Protein AF-0000000084355265 (afdb_homodimer)

InterPro domains:
  IPR059645 YkzB [PF27419] (1-45)

pLDDT: mean 95.38, std 7.62, range [59.03, 98.81]

Sequence (90 aa):
MINQEAVDLAKKIVELDLKRDETWENLAALAGDKAHELLRRVQNSMINQEAVDLAKKIVELDLKRDETWENLAALAGDKAHELLRRVQNS

Foldseek 3Di:
DPPVVNVVVVVVVVVVVVVVVVVLVVLCVVPPPCSVVVVVVVVVD/DPDPVNVVVVVVVVVVVVVVVVVLVVLCVVPPPCSVVVVVVVVVD

Organism: NCBI:txid482461

Radius of gyration: 15.53 Å; Cα contacts (8 Å, |Δi|>4): 78; chains: 2; bounding box: 24×48×31 Å

Structure (mmCIF, N/CA/C/O backbone):
data_AF-0000000084355265-model_v1
#
loop_
_entity.id
_entity.type
_entity.pdbx_description
1 polymer 'Uncharacterized protein'
#
loop_
_atom_site.group_PDB
_atom_site.id
_atom_site.type_symbol
_atom_site.label_atom_id
_atom_site.label_alt_id
_atom_site.label_comp_id
_atom_site.label_asym_id
_atom_site.label_entity_id
_atom_site.label_seq_id
_atom_site.pdbx_PDB_ins_code
_atom_site.Cartn_x
_atom_site.Cartn_y
_atom_site.Cartn_z
_atom_site.occupancy
_atom_site.B_iso_or_equiv
_atom_site.auth_seq_id
_atom_site.auth_comp_id
_atom_site.auth_asym_id
_atom_site.auth_atom_id
_atom_site.pdbx_PDB_model_num
ATOM 1 N N . MET A 1 1 ? 0.878 -24.766 -11.898 1 59.34 1 MET A N 1
ATOM 2 C CA . MET A 1 1 ? 0.358 -24.859 -10.539 1 59.34 1 MET A CA 1
ATOM 3 C C . MET A 1 1 ? 0.468 -23.531 -9.812 1 59.34 1 MET A C 1
ATOM 5 O O . MET A 1 1 ? 1.452 -22.812 -9.977 1 59.34 1 MET A O 1
ATOM 9 N N . ILE A 1 2 ? -0.663 -22.969 -9.438 1 64.12 2 ILE A N 1
ATOM 10 C CA . ILE A 1 2 ? -0.564 -21.688 -8.75 1 64.12 2 ILE A CA 1
ATOM 11 C C . ILE A 1 2 ? 0.209 -21.859 -7.445 1 64.12 2 ILE A C 1
ATOM 13 O O . ILE A 1 2 ? -0.14 -22.703 -6.613 1 64.12 2 ILE A O 1
ATOM 17 N N . ASN A 1 3 ? 1.421 -21.438 -7.367 1 88.12 3 ASN A N 1
ATOM 18 C CA . ASN A 1 3 ? 2.303 -21.484 -6.207 1 88.12 3 ASN A CA 1
ATOM 19 C C . ASN A 1 3 ? 1.676 -20.781 -5.004 1 88.12 3 ASN A C 1
ATOM 21 O O . ASN A 1 3 ? 1.254 -19.625 -5.098 1 88.12 3 ASN A O 1
ATOM 25 N N . GLN A 1 4 ? 1.303 -21.641 -3.947 1 94.69 4 GLN A N 1
ATOM 26 C CA . GLN A 1 4 ? 0.662 -21.141 -2.734 1 94.69 4 GLN A CA 1
ATOM 27 C C . GLN A 1 4 ? 1.385 -19.922 -2.197 1 94.69 4 GLN A C 1
ATOM 29 O O . GLN A 1 4 ? 0.753 -19 -1.665 1 94.69 4 GLN A O 1
ATOM 34 N N . GLU A 1 5 ? 2.66 -19.969 -2.311 1 96.62 5 GLU A N 1
ATOM 35 C CA . GLU A 1 5 ? 3.441 -18.812 -1.858 1 96.62 5 GLU A CA 1
ATOM 36 C C . GLU A 1 5 ? 3.08 -17.562 -2.645 1 96.62 5 GLU A C 1
ATOM 38 O O . GLU A 1 5 ? 2.984 -16.469 -2.074 1 96.62 5 GLU A O 1
ATOM 43 N N . ALA A 1 6 ? 2.82 -17.703 -3.867 1 97.06 6 ALA A N 1
ATOM 44 C CA . ALA A 1 6 ? 2.43 -16.594 -4.719 1 97.06 6 ALA A CA 1
ATOM 45 C C . ALA A 1 6 ? 1.047 -16.062 -4.34 1 97.06 6 ALA A C 1
ATOM 47 O O . ALA A 1 6 ? 0.827 -14.859 -4.281 1 97.06 6 ALA A O 1
ATOM 48 N N . VAL A 1 7 ? 0.232 -16.953 -4.117 1 97 7 VAL A N 1
ATOM 49 C CA . VAL A 1 7 ? -1.114 -16.578 -3.701 1 97 7 VAL A CA 1
ATOM 50 C C . VAL A 1 7 ? -1.052 -15.812 -2.385 1 97 7 VAL A C 1
ATOM 52 O O . VAL A 1 7 ? -1.741 -14.805 -2.215 1 97 7 VAL A O 1
ATOM 55 N N . ASP A 1 8 ? -0.232 -16.328 -1.511 1 97.94 8 ASP A N 1
ATOM 56 C CA . ASP A 1 8 ? -0.088 -15.68 -0.21 1 97.94 8 ASP A CA 1
ATOM 57 C C . ASP A 1 8 ? 0.495 -14.273 -0.358 1 97.94 8 ASP A C 1
ATOM 59 O O . ASP A 1 8 ? 0.079 -13.352 0.341 1 97.94 8 ASP A O 1
ATOM 63 N N . LEU A 1 9 ? 1.425 -14.039 -1.221 1 98.25 9 LEU A N 1
ATOM 64 C CA . LEU A 1 9 ? 1.994 -12.719 -1.485 1 98.25 9 LEU A CA 1
ATOM 65 C C . LEU A 1 9 ? 0.948 -11.789 -2.084 1 98.25 9 LEU A C 1
ATOM 67 O O . LEU A 1 9 ? 0.855 -10.617 -1.696 1 98.25 9 LEU A O 1
ATOM 71 N N . ALA A 1 10 ? 0.137 -12.305 -2.934 1 98.38 10 ALA A N 1
ATOM 72 C CA . ALA A 1 10 ? -0.929 -11.5 -3.527 1 98.38 10 ALA A CA 1
ATOM 73 C C . ALA A 1 10 ? -1.934 -11.055 -2.469 1 98.38 10 ALA A C 1
ATOM 75 O O . ALA A 1 10 ? -2.352 -9.898 -2.449 1 98.38 10 ALA A O 1
ATOM 76 N N . LYS A 1 11 ? -2.258 -11.914 -1.644 1 98.62 11 LYS A N 1
ATOM 77 C CA . LYS A 1 11 ? -3.17 -11.586 -0.553 1 98.62 11 LYS A CA 1
ATOM 78 C C . LYS A 1 11 ? -2.58 -10.5 0.349 1 98.62 11 LYS A C 1
ATOM 80 O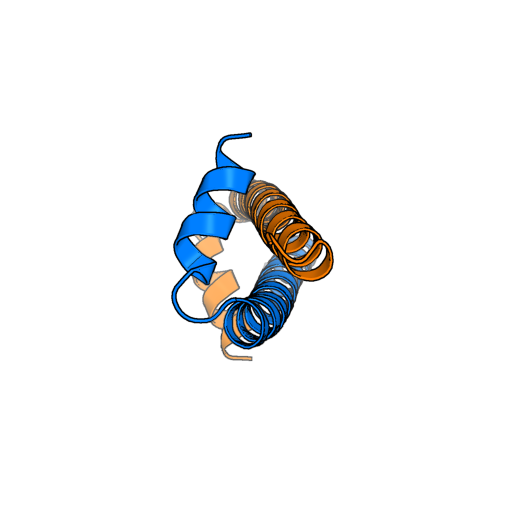 O . LYS A 1 11 ? -3.299 -9.617 0.815 1 98.62 11 LYS A O 1
ATOM 85 N N . LYS A 1 12 ? -1.264 -10.625 0.558 1 98.75 12 LYS A N 1
ATOM 86 C CA . LYS A 1 12 ? -0.583 -9.633 1.385 1 98.75 12 LYS A CA 1
ATOM 87 C C . LYS A 1 12 ? -0.62 -8.258 0.732 1 98.75 12 LYS A C 1
ATOM 89 O O . LYS A 1 12 ? -0.802 -7.242 1.414 1 98.75 12 LYS A O 1
ATOM 94 N N . ILE A 1 13 ? -0.513 -8.188 -0.568 1 98.75 13 ILE A N 1
ATOM 95 C CA . ILE A 1 13 ? -0.558 -6.922 -1.292 1 98.75 13 ILE A CA 1
ATOM 96 C C . ILE A 1 13 ? -1.944 -6.293 -1.153 1 98.75 13 ILE A C 1
ATOM 98 O O . ILE A 1 13 ? -2.068 -5.098 -0.879 1 98.75 13 ILE A O 1
ATOM 102 N N . VAL A 1 14 ? -2.951 -7.133 -1.258 1 98.62 14 VAL A N 1
ATOM 103 C CA . VAL A 1 14 ? -4.32 -6.645 -1.149 1 98.62 14 VAL A CA 1
ATOM 104 C C . VAL A 1 14 ? -4.566 -6.105 0.257 1 98.62 14 VAL A C 1
ATOM 106 O O . VAL A 1 14 ? -5.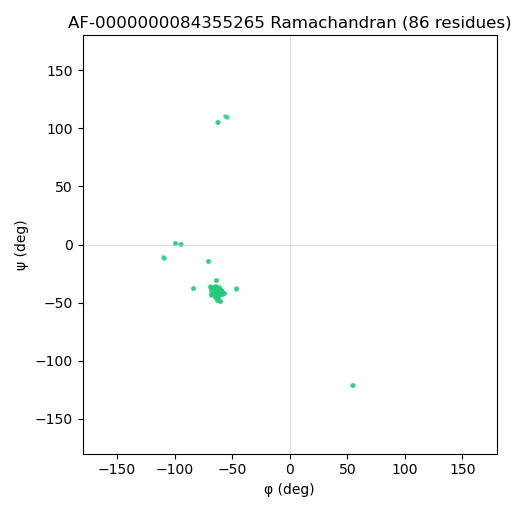195 -5.059 0.425 1 98.62 14 VAL A O 1
ATOM 109 N N . GLU A 1 15 ? -4.059 -6.809 1.248 1 98.69 15 GLU A N 1
ATOM 110 C CA . GLU A 1 15 ? -4.191 -6.363 2.633 1 98.69 15 GLU A CA 1
ATOM 111 C C . GLU A 1 15 ? -3.473 -5.039 2.859 1 98.69 15 GLU A C 1
ATOM 113 O O . GLU A 1 15 ? -3.99 -4.156 3.545 1 98.69 15 GLU A O 1
ATOM 118 N N . LEU A 1 16 ? -2.289 -4.871 2.346 1 98.69 16 LEU A N 1
ATOM 119 C CA . LEU A 1 16 ? -1.527 -3.633 2.463 1 98.69 16 LEU A CA 1
ATOM 120 C C . LEU A 1 16 ? -2.268 -2.475 1.799 1 98.69 16 LEU A C 1
ATOM 122 O O . LEU A 1 16 ? -2.287 -1.36 2.326 1 98.69 16 LEU A O 1
ATOM 126 N N . ASP A 1 17 ? -2.902 -2.756 0.678 1 98.44 17 ASP A N 1
ATOM 127 C CA . ASP A 1 17 ? -3.674 -1.733 -0.023 1 98.44 17 ASP A CA 1
ATOM 128 C C . ASP A 1 17 ? -4.863 -1.271 0.814 1 98.44 17 ASP A C 1
ATOM 130 O O . ASP A 1 17 ? -5.156 -0.075 0.88 1 98.44 17 ASP A O 1
ATOM 134 N N . LEU A 1 18 ? -5.551 -2.195 1.452 1 98.31 18 LEU A N 1
ATOM 135 C CA . LEU A 1 18 ? -6.699 -1.863 2.287 1 98.31 18 LEU A CA 1
ATOM 136 C C . LEU A 1 18 ? -6.273 -1.024 3.488 1 98.31 18 LEU A C 1
ATOM 138 O O . LEU A 1 18 ? -6.926 -0.036 3.824 1 98.31 18 LEU A O 1
ATOM 142 N N . LYS A 1 19 ? -5.168 -1.362 4.066 1 98.75 19 LYS A N 1
ATOM 143 C CA . LYS A 1 19 ? -4.645 -0.604 5.199 1 98.75 19 LYS A CA 1
ATOM 144 C C . LYS A 1 19 ? -4.195 0.789 4.77 1 98.75 19 LYS A C 1
ATOM 146 O O . LYS A 1 19 ? -4.41 1.766 5.488 1 98.75 19 LYS A O 1
ATOM 151 N N . ARG A 1 20 ? -3.549 0.858 3.672 1 98.69 20 ARG A N 1
ATOM 152 C CA . ARG A 1 20 ? -3.117 2.148 3.143 1 98.69 20 ARG A CA 1
ATOM 153 C C . ARG A 1 20 ? -4.309 3.07 2.908 1 98.69 20 ARG A C 1
ATOM 155 O O . ARG A 1 20 ? -4.285 4.238 3.299 1 98.69 20 ARG A O 1
ATOM 162 N N . ASP A 1 21 ? -5.375 2.471 2.344 1 98.44 21 ASP A N 1
ATOM 163 C CA . ASP A 1 21 ? -6.582 3.242 2.07 1 98.44 21 ASP A CA 1
ATOM 164 C C . ASP A 1 21 ? -7.199 3.773 3.363 1 98.44 21 ASP A C 1
ATOM 166 O O . ASP A 1 21 ? -7.605 4.938 3.432 1 98.44 21 ASP A O 1
ATOM 170 N N . GLU A 1 22 ? -7.305 2.912 4.281 1 98.62 22 GLU A N 1
ATOM 171 C CA . GLU A 1 22 ? -7.852 3.312 5.574 1 98.62 22 GLU A CA 1
ATOM 172 C C . GLU A 1 22 ? -7 4.406 6.219 1 98.62 22 GLU A C 1
ATOM 174 O O . GLU A 1 22 ? -7.535 5.375 6.766 1 98.62 22 GLU A O 1
ATOM 179 N N . THR A 1 23 ? -5.688 4.293 6.102 1 98.75 23 THR A N 1
ATOM 180 C CA . THR A 1 23 ? -4.77 5.27 6.676 1 98.75 23 THR A CA 1
ATOM 181 C C . THR A 1 23 ? -4.867 6.602 5.938 1 98.75 23 THR A C 1
ATOM 183 O O . THR A 1 23 ? -4.824 7.668 6.555 1 98.75 23 THR A O 1
ATOM 186 N N . TRP A 1 24 ? -5.066 6.488 4.664 1 98.25 24 TRP A N 1
ATOM 187 C CA . TRP A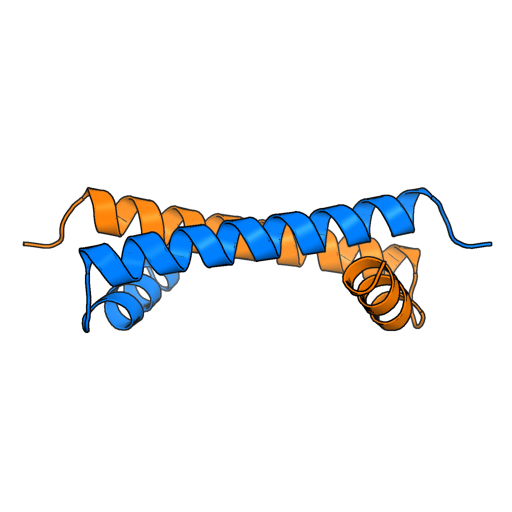 1 24 ? -5.254 7.695 3.863 1 98.25 24 TRP A CA 1
ATOM 188 C C . TRP A 1 24 ? -6.52 8.438 4.281 1 98.25 24 TRP A C 1
ATOM 190 O O . TRP A 1 24 ? -6.512 9.656 4.434 1 98.25 24 TRP A O 1
ATOM 200 N N . GLU A 1 25 ? -7.559 7.703 4.473 1 98.56 25 GLU A N 1
ATOM 201 C CA . GLU A 1 25 ? -8.82 8.312 4.891 1 98.56 25 GLU A CA 1
ATOM 202 C C . GLU A 1 25 ? -8.664 9.055 6.215 1 98.56 25 GLU A C 1
ATOM 204 O O . GLU A 1 25 ? -9.188 10.148 6.383 1 98.56 25 GLU A O 1
ATOM 209 N N . ASN A 1 26 ? -7.887 8.445 7.133 1 98.38 26 ASN A N 1
ATOM 210 C CA . ASN A 1 26 ? -7.637 9.078 8.422 1 98.38 26 ASN A CA 1
ATOM 211 C C . ASN A 1 26 ? -6.777 10.328 8.273 1 98.38 26 ASN A C 1
ATOM 213 O O . ASN A 1 26 ? -7.035 11.344 8.922 1 98.38 26 ASN A O 1
ATOM 217 N N . LEU A 1 27 ? -5.777 10.305 7.387 1 97.81 27 LEU A N 1
ATOM 218 C CA . LEU A 1 27 ? -4.926 11.461 7.129 1 97.81 27 LEU A CA 1
ATOM 219 C C . LEU A 1 27 ? -5.734 12.602 6.523 1 97.81 27 LEU A C 1
ATOM 221 O O . LEU A 1 27 ? -5.617 13.75 6.965 1 97.81 27 LEU A O 1
ATOM 225 N N . ALA A 1 28 ? -6.555 12.203 5.543 1 97.19 28 ALA A N 1
ATOM 226 C CA . ALA A 1 28 ? -7.367 13.203 4.859 1 97.19 28 ALA A CA 1
ATOM 227 C C . ALA A 1 28 ? -8.367 13.852 5.816 1 97.19 28 ALA A C 1
ATOM 229 O O . ALA A 1 28 ? -8.641 15.047 5.727 1 97.19 28 ALA A O 1
ATOM 230 N N . ALA A 1 29 ? -8.883 13.008 6.691 1 96.75 29 ALA A N 1
ATOM 231 C CA . ALA A 1 29 ? -9.828 13.523 7.676 1 96.75 29 ALA A CA 1
ATOM 232 C C . ALA A 1 29 ? -9.148 14.523 8.617 1 96.75 29 ALA A C 1
ATOM 234 O O . ALA A 1 29 ? -9.75 15.531 8.992 1 96.75 29 ALA A O 1
ATOM 235 N N . LEU A 1 30 ? -7.945 14.258 8.906 1 95.56 30 LEU A N 1
ATOM 236 C CA . LEU A 1 30 ? -7.211 15.055 9.883 1 95.56 30 LEU A CA 1
ATOM 237 C C . LEU A 1 30 ? -6.617 16.297 9.227 1 95.56 30 LEU A C 1
ATOM 239 O O . LEU A 1 30 ? -6.637 17.391 9.812 1 95.56 30 LEU A O 1
ATOM 243 N N . ALA A 1 31 ? -6.145 16.125 7.965 1 95.62 31 ALA A N 1
ATOM 244 C CA . ALA A 1 31 ? -5.348 17.188 7.348 1 95.62 31 ALA A CA 1
ATOM 245 C C . ALA A 1 31 ? -6.121 17.875 6.227 1 95.62 31 ALA A C 1
ATOM 247 O O . ALA A 1 31 ? -5.711 18.922 5.738 1 95.62 31 ALA A O 1
ATOM 248 N N . GLY A 1 32 ? -7.148 17.359 5.852 1 94.06 32 GLY A N 1
ATOM 249 C CA . GLY A 1 32 ? -7.961 17.938 4.797 1 94.06 32 GLY A CA 1
ATOM 250 C C . GLY A 1 32 ? -7.184 18.188 3.516 1 94.06 32 GLY A C 1
ATOM 251 O O . GLY A 1 32 ? -6.52 17.281 3 1 94.06 32 GLY A O 1
ATOM 252 N N . ASP A 1 33 ? -7.188 19.516 3.117 1 93.75 33 ASP A N 1
ATOM 253 C CA . ASP A 1 33 ? -6.602 19.906 1.836 1 93.75 33 ASP A CA 1
ATOM 254 C C . ASP A 1 33 ? -5.078 19.797 1.879 1 93.75 33 ASP A C 1
ATOM 256 O O . ASP A 1 33 ? -4.418 19.797 0.836 1 93.75 33 ASP A O 1
ATOM 260 N N . LYS A 1 34 ? -4.57 19.672 3.023 1 95.88 34 LYS A N 1
ATOM 261 C CA . LYS A 1 34 ? -3.117 19.656 3.166 1 95.88 34 LYS A CA 1
ATOM 262 C C . LYS A 1 34 ? -2.582 18.219 3.193 1 95.88 34 LYS A C 1
ATOM 264 O O . LYS A 1 34 ? -1.37 18.016 3.25 1 95.88 34 LYS A O 1
ATOM 269 N N . ALA A 1 35 ? -3.436 17.25 3.08 1 96.81 35 ALA A N 1
ATOM 270 C CA . ALA A 1 35 ? -3.061 15.844 3.23 1 96.81 35 ALA A CA 1
ATOM 271 C C . ALA A 1 35 ? -2.027 15.438 2.182 1 96.81 35 ALA A C 1
ATOM 273 O O . ALA A 1 35 ? -1.005 14.836 2.514 1 96.81 35 ALA A O 1
ATOM 274 N N . HIS A 1 36 ? -2.295 15.766 0.945 1 97.25 36 HIS A N 1
ATOM 275 C CA . HIS A 1 36 ? -1.391 15.383 -0.133 1 97.25 36 HIS A CA 1
ATOM 276 C C . HIS A 1 36 ? -0.028 16.047 0.028 1 97.25 36 HIS A C 1
ATOM 278 O O . HIS A 1 36 ? 1.007 15.422 -0.205 1 97.25 36 HIS A O 1
ATOM 284 N N . GLU A 1 37 ? -0.092 17.281 0.366 1 96.62 37 GLU A N 1
ATOM 285 C CA . GLU A 1 37 ? 1.155 18.016 0.552 1 96.62 37 GLU A CA 1
ATOM 286 C C . GLU A 1 37 ? 1.992 17.406 1.674 1 96.62 37 GLU A C 1
ATOM 288 O O . GLU A 1 37 ? 3.209 17.266 1.539 1 96.62 37 GLU A O 1
ATOM 293 N N . LEU A 1 38 ? 1.354 17.047 2.773 1 96.69 38 LEU A N 1
ATOM 294 C CA . LEU A 1 38 ? 2.037 16.438 3.91 1 96.69 38 LEU A CA 1
ATOM 295 C C . LEU A 1 38 ? 2.656 15.094 3.518 1 96.69 38 LEU A C 1
ATOM 297 O O . LEU A 1 38 ? 3.807 14.812 3.863 1 96.69 38 LEU A O 1
ATOM 301 N N . LEU A 1 39 ? 1.865 14.281 2.822 1 97.06 39 LEU A N 1
ATOM 302 C CA . LEU A 1 39 ? 2.377 12.992 2.357 1 97.06 39 LEU A CA 1
ATOM 303 C C . LEU A 1 39 ? 3.615 13.188 1.487 1 97.06 39 LEU A C 1
ATOM 305 O O . LEU A 1 39 ? 4.617 12.492 1.665 1 97.06 39 LEU A O 1
ATOM 309 N N . ARG A 1 40 ? 3.568 14.188 0.624 1 97.12 40 ARG A N 1
ATOM 310 C CA . ARG A 1 40 ? 4.715 14.477 -0.234 1 97.12 40 ARG A CA 1
ATOM 311 C C . ARG A 1 40 ? 5.922 14.898 0.593 1 97.12 40 ARG A C 1
ATOM 313 O O . ARG A 1 40 ? 7.051 14.5 0.304 1 97.12 40 ARG A O 1
ATOM 320 N N . ARG A 1 41 ? 5.754 15.617 1.519 1 96.25 41 ARG A N 1
ATOM 321 C CA . ARG A 1 41 ? 6.828 16.094 2.387 1 96.25 41 ARG A CA 1
ATOM 322 C C . ARG A 1 41 ? 7.492 14.922 3.115 1 96.25 41 ARG A C 1
ATOM 324 O O . ARG A 1 41 ? 8.719 14.852 3.189 1 96.25 41 ARG A O 1
ATOM 331 N N . VAL A 1 42 ? 6.641 14.086 3.611 1 96.94 42 VAL A N 1
ATOM 332 C CA . VAL A 1 42 ? 7.156 12.938 4.348 1 96.94 42 VAL A CA 1
ATOM 333 C C . VAL A 1 42 ? 7.898 12.008 3.395 1 96.94 42 VAL A C 1
ATOM 335 O O . VAL A 1 42 ? 8.953 11.469 3.738 1 96.94 42 VAL A O 1
ATOM 338 N N . GLN A 1 43 ? 7.406 11.883 2.188 1 96.5 43 GLN A N 1
ATOM 339 C CA . GLN A 1 43 ? 8.047 11.039 1.19 1 96.5 43 GLN A CA 1
ATOM 340 C C . GLN A 1 43 ? 9.438 11.57 0.83 1 96.5 43 GLN A C 1
ATOM 342 O O . GLN A 1 43 ? 10.359 10.789 0.578 1 96.5 43 GLN A O 1
ATOM 3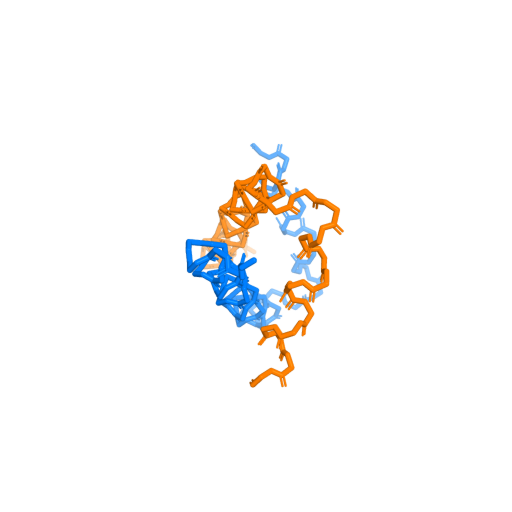47 N N . ASN A 1 44 ? 9.602 12.82 0.913 1 95.94 44 ASN A N 1
ATOM 348 C CA . ASN A 1 44 ? 10.852 13.461 0.507 1 95.94 44 ASN A CA 1
ATOM 349 C C . ASN A 1 44 ? 11.734 13.773 1.709 1 95.94 44 ASN A C 1
ATOM 351 O O . ASN A 1 44 ? 12.75 14.461 1.576 1 95.94 44 ASN A O 1
ATOM 355 N N . SER A 1 45 ? 11.422 13.484 2.883 1 89.38 45 SER A N 1
ATOM 356 C CA . SER A 1 45 ? 12.164 13.797 4.098 1 89.38 45 SER A CA 1
ATOM 357 C C . SER A 1 45 ? 13.219 12.742 4.391 1 89.38 45 SER A C 1
ATOM 359 O O . SER A 1 45 ? 13.055 11.578 4.031 1 89.38 45 SER A O 1
ATOM 361 N N . MET B 1 1 ? -0.378 24.453 12.609 1 59.03 1 MET B N 1
ATOM 362 C CA . MET B 1 1 ? 0.516 23.531 13.297 1 59.03 1 MET B CA 1
ATOM 363 C C . MET B 1 1 ? 0.41 22.125 12.711 1 59.03 1 MET B C 1
ATOM 365 O O . MET B 1 1 ? -0.683 21.672 12.359 1 59.03 1 MET B O 1
ATOM 369 N N . ILE B 1 2 ? 1.506 21.625 12.164 1 64 2 ILE B N 1
ATOM 370 C CA . ILE B 1 2 ? 1.401 20.297 11.578 1 64 2 ILE B CA 1
ATOM 371 C C . ILE B 1 2 ? 1.061 19.281 12.664 1 64 2 ILE B C 1
ATOM 373 O O . ILE B 1 2 ? 1.753 19.188 13.68 1 64 2 ILE B O 1
ATOM 377 N N . ASN B 1 3 ? -0.13 18.812 12.727 1 88 3 ASN B N 1
ATOM 378 C CA . ASN B 1 3 ? -0.637 17.812 13.656 1 88 3 ASN B CA 1
ATOM 379 C C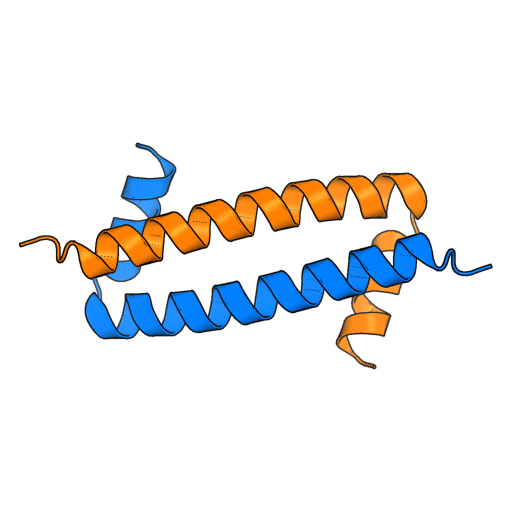 . ASN B 1 3 ? 0.202 16.531 13.625 1 88 3 ASN B C 1
ATOM 381 O O . ASN B 1 3 ? 0.415 15.953 12.555 1 88 3 ASN B O 1
ATOM 385 N N . GLN B 1 4 ? 0.98 16.297 14.758 1 94.69 4 GLN B N 1
ATOM 386 C CA . GLN B 1 4 ? 1.866 15.141 14.883 1 94.69 4 GLN B CA 1
ATOM 387 C C . GLN B 1 4 ? 1.163 13.859 14.453 1 94.69 4 GLN B C 1
ATOM 389 O O . GLN B 1 4 ? 1.785 12.969 13.867 1 94.69 4 GLN B O 1
ATOM 394 N N . GLU B 1 5 ? -0.067 13.805 14.805 1 96.5 5 GLU B N 1
ATOM 395 C CA . GLU B 1 5 ? -0.838 12.633 14.406 1 96.5 5 GLU B CA 1
ATOM 396 C C . GLU B 1 5 ? -0.907 12.5 12.891 1 96.5 5 GLU B C 1
ATOM 398 O O . GLU B 1 5 ? -0.806 11.398 12.344 1 96.5 5 GLU B O 1
ATOM 403 N N . ALA B 1 6 ? -1.007 13.56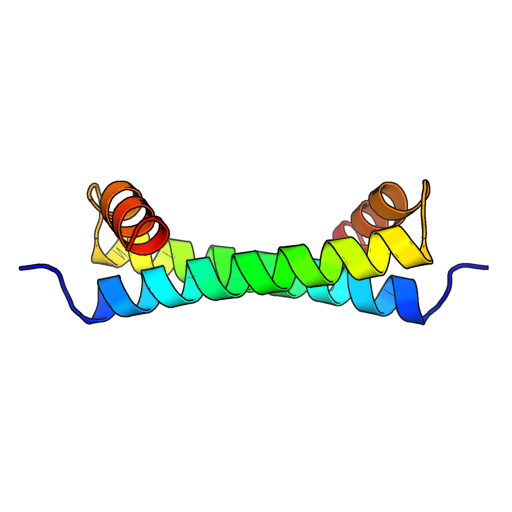2 12.219 1 97.06 6 ALA B N 1
ATOM 404 C CA . ALA B 1 6 ? -1.045 13.578 10.758 1 97.06 6 ALA B CA 1
ATOM 405 C C . ALA B 1 6 ? 0.3 13.156 10.172 1 97.06 6 ALA B C 1
ATOM 407 O O . ALA B 1 6 ? 0.353 12.391 9.203 1 97.06 6 ALA B O 1
ATOM 408 N N . VAL B 1 7 ? 1.261 13.656 10.758 1 97 7 VAL B N 1
ATOM 409 C CA . VAL B 1 7 ? 2.602 13.297 10.305 1 97 7 VAL B CA 1
ATOM 410 C C . VAL B 1 7 ? 2.816 11.797 10.477 1 97 7 VAL B C 1
ATOM 412 O O . VAL B 1 7 ? 3.371 11.133 9.594 1 97 7 VAL B O 1
ATOM 415 N N . ASP B 1 8 ? 2.387 11.32 11.609 1 97.94 8 ASP B N 1
ATOM 416 C CA . ASP B 1 8 ? 2.539 9.898 11.891 1 97.94 8 ASP B CA 1
ATOM 417 C C . ASP B 1 8 ? 1.744 9.055 10.898 1 97.94 8 ASP B C 1
ATOM 419 O O . ASP B 1 8 ? 2.211 7.996 10.461 1 97.94 8 ASP B O 1
ATOM 423 N N . LEU B 1 9 ? 0.563 9.43 10.508 1 98.25 9 LEU B N 1
ATOM 424 C CA . LEU B 1 9 ? -0.244 8.727 9.508 1 98.25 9 LEU B CA 1
ATOM 425 C C . LEU B 1 9 ? 0.432 8.758 8.141 1 98.25 9 LEU B C 1
ATOM 427 O O . LEU B 1 9 ? 0.46 7.75 7.438 1 98.25 9 LEU B O 1
ATOM 431 N N . ALA B 1 10 ? 1.018 9.867 7.828 1 98.31 10 ALA B N 1
ATOM 432 C CA . ALA B 1 10 ? 1.733 9.977 6.562 1 98.31 10 ALA B CA 1
ATOM 433 C C . ALA B 1 10 ? 2.93 9.031 6.523 1 98.31 10 ALA B C 1
ATOM 435 O O . ALA B 1 10 ? 3.16 8.352 5.516 1 98.31 10 ALA B O 1
ATOM 436 N N . LYS B 1 11 ? 3.605 8.969 7.551 1 98.62 11 LYS B N 1
ATOM 437 C CA . LYS B 1 11 ? 4.738 8.047 7.648 1 98.62 11 LYS B CA 1
ATOM 438 C C . LYS B 1 11 ? 4.289 6.602 7.5 1 98.62 11 LYS B C 1
ATOM 440 O O . LYS B 1 11 ? 4.973 5.793 6.871 1 98.62 11 LYS B O 1
ATOM 445 N N . LYS B 1 12 ? 3.131 6.316 8.102 1 98.75 12 LYS B N 1
ATOM 446 C CA . LYS B 1 12 ? 2.586 4.965 8.008 1 98.75 12 LYS B CA 1
ATOM 447 C C . LYS B 1 12 ? 2.229 4.617 6.566 1 98.75 12 LYS B C 1
ATOM 449 O O . LYS B 1 12 ? 2.455 3.49 6.117 1 98.75 12 LYS B O 1
ATOM 454 N N . ILE B 1 13 ? 1.73 5.559 5.801 1 98.75 13 ILE B N 1
ATOM 455 C CA . ILE B 1 13 ? 1.376 5.34 4.402 1 98.75 13 ILE B CA 1
ATOM 456 C C . ILE B 1 13 ? 2.637 5.047 3.59 1 98.75 13 ILE B C 1
ATOM 458 O O . ILE B 1 13 ? 2.66 4.113 2.787 1 98.75 13 ILE B O 1
ATOM 462 N N . VAL B 1 14 ? 3.672 5.805 3.885 1 98.62 14 VAL B N 1
ATOM 463 C CA . VAL B 1 14 ? 4.93 5.617 3.166 1 98.62 14 VAL B CA 1
ATOM 464 C C . VAL B 1 14 ? 5.496 4.234 3.471 1 98.62 14 VAL B C 1
ATOM 466 O O . VAL B 1 14 ? 5.988 3.547 2.572 1 98.62 14 VAL B O 1
ATOM 469 N N . GLU B 1 15 ? 5.414 3.824 4.719 1 98.69 15 GLU B N 1
ATOM 470 C CA . GLU B 1 15 ? 5.887 2.502 5.121 1 98.69 15 GLU B CA 1
ATOM 471 C C . GLU B 1 15 ? 5.086 1.397 4.438 1 98.69 15 GLU B C 1
ATOM 473 O O . GLU B 1 15 ? 5.648 0.398 3.99 1 98.69 15 GLU B O 1
ATOM 478 N N . LEU B 1 16 ? 3.785 1.516 4.371 1 98.69 16 LEU B N 1
ATOM 479 C CA . LEU B 1 16 ? 2.926 0.542 3.707 1 98.69 16 LEU B CA 1
ATOM 480 C C . LEU B 1 16 ? 3.264 0.441 2.223 1 98.69 16 LEU B C 1
ATOM 482 O O . LEU B 1 16 ? 3.283 -0.656 1.66 1 98.69 16 LEU B O 1
ATOM 486 N N . ASP B 1 17 ? 3.562 1.562 1.615 1 98.44 17 ASP B N 1
ATOM 487 C CA . ASP B 1 17 ? 3.934 1.58 0.205 1 98.44 17 ASP B CA 1
ATOM 488 C C . ASP B 1 17 ? 5.238 0.822 -0.029 1 98.44 17 ASP B C 1
ATOM 490 O O . ASP B 1 17 ? 5.363 0.07 -0.998 1 98.44 17 ASP B O 1
ATOM 494 N N . LEU B 1 18 ? 6.215 1.008 0.838 1 98.31 18 LEU B N 1
ATOM 495 C CA . LEU B 1 18 ? 7.5 0.324 0.715 1 98.31 18 LEU B CA 1
ATOM 496 C C . LEU B 1 18 ? 7.332 -1.183 0.878 1 98.31 18 LEU B C 1
ATOM 498 O O . LEU B 1 18 ? 7.906 -1.962 0.115 1 98.31 18 LEU B O 1
ATOM 502 N N . LYS B 1 19 ? 6.496 -1.575 1.786 1 98.81 19 LYS B N 1
ATOM 503 C CA . LYS B 1 19 ? 6.227 -2.994 1.999 1 98.81 19 LYS B CA 1
ATOM 504 C C . LYS B 1 19 ? 5.477 -3.594 0.814 1 98.81 19 LYS B C 1
ATOM 506 O O . LYS B 1 19 ? 5.754 -4.723 0.404 1 98.81 19 LYS B O 1
ATOM 511 N N . ARG B 1 20 ? 4.531 -2.885 0.323 1 98.69 20 ARG B N 1
ATOM 512 C CA . ARG B 1 20 ? 3.783 -3.34 -0.845 1 98.69 20 ARG B CA 1
ATOM 513 C C . ARG B 1 20 ? 4.707 -3.555 -2.037 1 98.69 20 ARG B C 1
ATOM 515 O O . ARG B 1 20 ? 4.633 -4.586 -2.711 1 98.69 20 ARG B O 1
ATOM 522 N N . ASP B 1 21 ? 5.637 -2.592 -2.205 1 98.44 21 ASP B N 1
ATOM 523 C CA . ASP B 1 21 ? 6.59 -2.684 -3.307 1 98.44 21 ASP B CA 1
ATOM 524 C C . ASP B 1 21 ? 7.477 -3.92 -3.166 1 98.44 21 ASP B C 1
ATOM 526 O O . ASP B 1 21 ? 7.711 -4.637 -4.141 1 98.44 21 ASP B O 1
ATOM 530 N N . GLU B 1 22 ? 7.977 -4.082 -2.008 1 98.62 22 GLU B N 1
ATOM 531 C CA . GLU B 1 22 ? 8.812 -5.246 -1.744 1 98.62 22 GLU B CA 1
ATOM 532 C C . GLU B 1 22 ? 8.047 -6.543 -1.975 1 98.62 22 GLU B C 1
ATOM 534 O O . GLU B 1 22 ? 8.57 -7.484 -2.568 1 98.62 22 GLU B O 1
ATOM 539 N N . THR B 1 23 ? 6.766 -6.566 -1.571 1 98.75 23 THR B N 1
ATOM 540 C CA . THR B 1 23 ? 5.93 -7.75 -1.735 1 98.75 23 THR B CA 1
ATOM 541 C C . THR B 1 23 ? 5.621 -7.992 -3.209 1 98.75 23 THR B C 1
ATOM 543 O O . THR B 1 23 ? 5.609 -9.141 -3.666 1 98.75 23 THR B O 1
ATOM 546 N N . TRP B 1 24 ? 5.461 -6.902 -3.9 1 98.31 24 TRP B N 1
ATOM 547 C CA . TRP B 1 24 ? 5.238 -7.012 -5.336 1 98.31 24 TRP B CA 1
ATOM 548 C C . TRP B 1 24 ? 6.453 -7.609 -6.035 1 98.31 24 TRP B C 1
ATOM 550 O O . TRP B 1 24 ? 6.32 -8.492 -6.887 1 98.31 24 TRP B O 1
ATOM 560 N N . GLU B 1 25 ? 7.602 -7.156 -5.656 1 98.56 25 GLU B N 1
ATOM 561 C CA . GLU B 1 25 ? 8.828 -7.672 -6.25 1 98.56 25 GLU B CA 1
ATOM 562 C C . GLU B 1 25 ? 8.961 -9.172 -6.023 1 98.56 25 GLU B C 1
ATOM 564 O O . GLU B 1 25 ? 9.359 -9.914 -6.926 1 98.56 25 GLU B O 1
ATOM 569 N N . ASN B 1 26 ? 8.578 -9.617 -4.82 1 98.38 26 ASN B N 1
ATOM 570 C CA . ASN B 1 26 ? 8.625 -11.039 -4.496 1 98.38 26 ASN B CA 1
ATOM 571 C C . ASN B 1 26 ? 7.598 -11.836 -5.297 1 98.38 26 ASN B C 1
ATOM 573 O O . ASN B 1 26 ? 7.891 -12.922 -5.789 1 98.38 26 ASN B O 1
ATOM 577 N N . LEU B 1 27 ? 6.391 -11.281 -5.496 1 97.81 27 LEU B N 1
ATOM 578 C CA . LEU B 1 27 ? 5.348 -11.93 -6.285 1 97.81 27 LEU B CA 1
ATOM 579 C C . LEU B 1 27 ? 5.773 -12.055 -7.746 1 97.81 27 LEU B C 1
ATOM 581 O O . LEU B 1 27 ? 5.633 -13.125 -8.344 1 97.81 27 LEU B O 1
ATOM 585 N N . ALA B 1 28 ? 6.316 -10.93 -8.219 1 97.25 28 ALA B N 1
ATOM 586 C CA . ALA B 1 28 ? 6.742 -10.914 -9.617 1 97.25 28 ALA B CA 1
ATOM 587 C C . ALA B 1 28 ? 7.875 -11.906 -9.859 1 97.25 28 ALA B C 1
ATOM 589 O O . ALA B 1 28 ? 7.934 -12.547 -10.914 1 97.25 28 ALA B O 1
ATOM 590 N N . ALA B 1 29 ? 8.742 -11.977 -8.875 1 96.75 29 ALA B N 1
ATOM 591 C CA . ALA B 1 29 ? 9.844 -12.922 -8.992 1 96.75 29 ALA B CA 1
ATOM 592 C C . ALA B 1 29 ? 9.344 -14.359 -9.023 1 96.75 29 ALA B C 1
ATOM 594 O O . ALA B 1 29 ? 9.875 -15.195 -9.758 1 96.75 29 ALA B O 1
ATOM 595 N N . LEU B 1 30 ? 8.336 -14.586 -8.297 1 95.69 30 LEU B N 1
ATOM 596 C CA . LEU B 1 30 ? 7.809 -15.938 -8.141 1 95.69 30 LEU B CA 1
ATOM 597 C C . LEU B 1 30 ? 6.879 -16.297 -9.289 1 95.69 30 LEU B C 1
ATOM 599 O O . LEU B 1 30 ? 6.918 -17.422 -9.797 1 95.69 30 LEU B O 1
ATOM 603 N N . ALA B 1 31 ? 6.09 -15.281 -9.742 1 95.62 31 ALA B N 1
ATOM 604 C CA . ALA B 1 31 ? 5.008 -15.578 -10.672 1 95.62 31 ALA B CA 1
ATOM 605 C C . ALA B 1 31 ? 5.309 -15.023 -12.062 1 95.62 31 ALA B C 1
ATOM 607 O O . ALA B 1 31 ? 4.621 -15.359 -13.031 1 95.62 31 ALA B O 1
ATOM 608 N N . GLY B 1 32 ? 6.234 -14.281 -12.195 1 94.06 32 GLY B N 1
ATOM 609 C CA . GLY B 1 32 ? 6.605 -13.711 -13.477 1 94.06 32 GLY B CA 1
ATOM 610 C C . GLY B 1 32 ? 5.461 -13 -14.172 1 94.06 32 GLY B C 1
ATOM 611 O O . GLY B 1 32 ? 4.805 -12.141 -13.578 1 94.06 32 GLY B O 1
ATOM 612 N N . ASP B 1 33 ? 5.164 -13.516 -15.414 1 93.75 33 ASP B N 1
ATOM 613 C CA . ASP B 1 33 ? 4.18 -12.859 -16.266 1 93.75 33 ASP B CA 1
ATOM 614 C C . ASP B 1 33 ? 2.768 -13.047 -15.719 1 93.75 3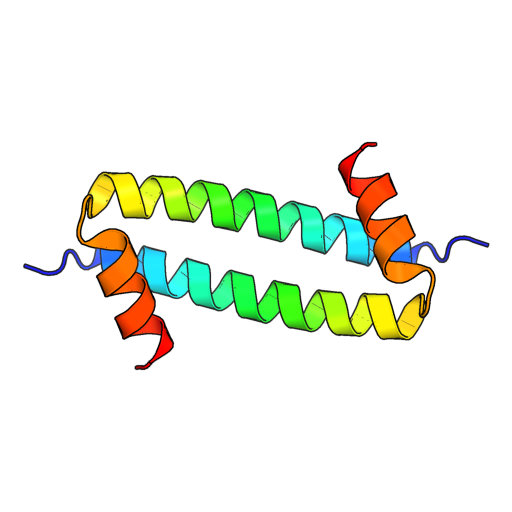3 ASP B C 1
ATOM 616 O O . ASP B 1 33 ? 1.839 -12.344 -16.125 1 93.75 33 ASP B O 1
ATOM 620 N N . LYS B 1 34 ? 2.639 -13.938 -14.828 1 95.88 34 LYS B N 1
ATOM 621 C CA . LYS B 1 34 ? 1.309 -14.242 -14.312 1 95.88 34 LYS B CA 1
ATOM 622 C C . LYS B 1 34 ? 1.014 -13.445 -13.039 1 95.88 34 LYS B C 1
ATOM 624 O O . LYS B 1 34 ? -0.086 -13.531 -12.492 1 95.88 34 LYS B O 1
ATOM 629 N N . ALA B 1 35 ? 1.938 -12.633 -12.617 1 96.88 35 ALA B N 1
ATOM 630 C CA . ALA B 1 35 ? 1.827 -11.93 -11.344 1 96.88 35 ALA B CA 1
ATOM 631 C C . ALA B 1 35 ? 0.6 -11.023 -11.32 1 96.88 35 ALA B C 1
ATOM 633 O O . ALA B 1 35 ? -0.186 -11.055 -10.367 1 96.88 35 ALA B O 1
ATOM 634 N N . HIS B 1 36 ? 0.431 -10.242 -12.359 1 97.31 36 HIS B N 1
ATOM 635 C CA . HIS B 1 36 ? -0.686 -9.305 -12.406 1 97.31 36 HIS B CA 1
ATOM 636 C C . HIS B 1 36 ? -2.021 -10.039 -12.43 1 97.31 36 HIS B C 1
ATOM 638 O O . HIS B 1 36 ? -2.979 -9.617 -11.781 1 97.31 36 HIS B O 1
ATOM 644 N N . GLU B 1 37 ? -2.025 -11.055 -13.188 1 96.62 37 GLU B N 1
ATOM 645 C CA . GLU B 1 37 ? -3.254 -11.836 -13.281 1 96.62 37 GLU B CA 1
ATOM 646 C C . GLU B 1 37 ? -3.633 -12.438 -11.93 1 96.62 37 GLU B C 1
ATOM 648 O O . GLU B 1 37 ? -4.805 -12.414 -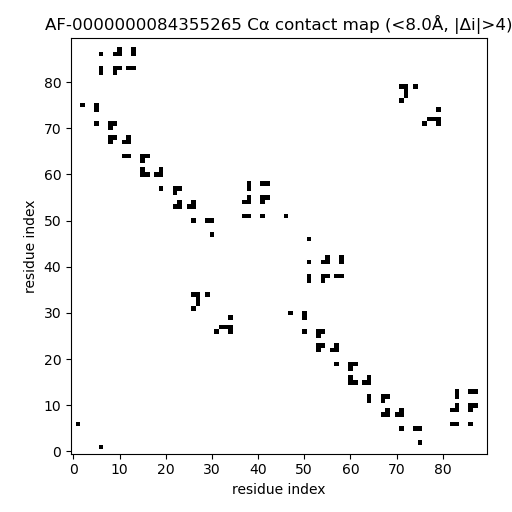11.547 1 96.62 37 GLU B O 1
ATOM 653 N N . LEU B 1 38 ? -2.65 -12.961 -11.219 1 96.69 38 LEU B N 1
ATOM 654 C CA . LEU B 1 38 ? -2.877 -13.547 -9.906 1 96.69 38 LEU B CA 1
ATOM 655 C C . LEU B 1 38 ? -3.389 -12.5 -8.922 1 96.69 38 LEU B C 1
ATOM 657 O O . LEU B 1 38 ? -4.336 -12.758 -8.172 1 96.69 38 LEU B O 1
ATOM 661 N N . LEU B 1 39 ? -2.734 -11.352 -8.93 1 97.12 39 LEU B N 1
ATOM 662 C CA . LEU B 1 39 ? -3.174 -10.266 -8.055 1 97.12 39 LEU B CA 1
ATOM 663 C C . LEU B 1 39 ? -4.629 -9.898 -8.336 1 97.12 39 LEU B C 1
ATOM 665 O O . LEU B 1 39 ? -5.426 -9.75 -7.406 1 97.12 39 LEU B O 1
ATOM 669 N N . ARG B 1 40 ? -4.969 -9.859 -9.609 1 97.25 40 ARG B N 1
ATOM 670 C CA . ARG B 1 40 ? -6.344 -9.539 -9.984 1 97.25 40 ARG B CA 1
ATOM 671 C C . ARG B 1 40 ? -7.309 -10.617 -9.492 1 97.25 40 ARG B C 1
ATOM 673 O O . ARG B 1 40 ? -8.406 -10.305 -9.023 1 97.25 40 ARG B O 1
ATOM 680 N N . ARG B 1 41 ? -6.992 -11.734 -9.555 1 96.31 41 ARG B N 1
ATOM 681 C CA . ARG B 1 41 ? -7.824 -12.844 -9.109 1 96.31 41 ARG B CA 1
ATOM 682 C C . ARG B 1 41 ? -8.078 -12.773 -7.609 1 96.31 41 ARG B C 1
ATOM 684 O O . ARG B 1 41 ? -9.203 -12.961 -7.152 1 96.31 41 ARG B O 1
ATOM 691 N N . VAL B 1 42 ? -7 -12.508 -6.922 1 96.94 42 VAL B N 1
ATOM 692 C CA . VAL B 1 42 ? -7.113 -12.43 -5.469 1 96.94 42 VAL B CA 1
ATOM 693 C C . VAL B 1 42 ? -7.961 -11.219 -5.086 1 96.94 42 VAL B C 1
ATOM 695 O O . VAL B 1 42 ? -8.781 -11.297 -4.168 1 96.94 42 VAL B O 1
ATOM 698 N N . GLN B 1 43 ? -7.836 -10.148 -5.816 1 96.5 43 GLN B N 1
ATOM 699 C CA . GLN B 1 43 ? -8.617 -8.945 -5.555 1 96.5 43 GLN B CA 1
ATOM 700 C C . GLN B 1 43 ? -10.109 -9.203 -5.766 1 96.5 43 GLN B C 1
ATOM 702 O O . GLN B 1 43 ? -10.945 -8.656 -5.043 1 96.5 43 GLN B O 1
ATOM 707 N N . ASN B 1 44 ? -10.398 -10.078 -6.648 1 96.06 44 ASN B N 1
ATOM 708 C CA . ASN B 1 44 ? -11.789 -10.352 -7.012 1 96.06 44 ASN B CA 1
ATOM 709 C C . ASN B 1 44 ? -12.32 -11.594 -6.309 1 96.06 44 ASN B C 1
ATOM 711 O O . ASN B 1 44 ? -13.406 -12.078 -6.621 1 96.06 44 ASN B O 1
ATOM 715 N N . SER B 1 45 ? -11.625 -12.258 -5.504 1 89.62 45 SER B N 1
ATOM 716 C CA . SER B 1 45 ? -12.023 -13.492 -4.832 1 89.62 45 SER B CA 1
ATOM 717 C C . SER B 1 45 ? -12.781 -13.203 -3.543 1 89.62 45 SER B C 1
ATOM 719 O O . SER B 1 45 ? -12.57 -12.172 -2.908 1 89.62 45 SER B O 1
#

Secondary structure (DSSP, 8-state):
---HHHHHHHHHHHHHHHHHHHHHHHHHHHHGGGHHHHHHHHHT-/---HHHHHHHHHHHHHHHHHHHHHHHHHHHHGGGHHHHHHHHHT-

Nearest PDB structures (foldseek):
  8bpx-assembly1_p  TM=6.366E-01  e=9.037E+00  Arabidopsis thaliana
  8bq5-assembly1_p  TM=6.383E-01  e=9.037E+00  Arabidopsis thaliana

Solvent-accessible surface area (backbone atoms only — not comparable to full-atom values): 4928 Å² total; per-residue (Å²): 127,87,51,65,68,42,53,52,37,35,50,49,41,53,52,40,51,54,51,37,50,55,40,46,53,53,26,35,69,72,44,46,91,47,28,66,58,50,39,51,49,56,71,71,102,128,87,52,64,68,44,53,51,37,36,49,50,40,54,51,39,51,53,51,36,50,56,42,46,54,53,25,35,70,72,43,46,91,48,29,66,59,50,38,51,48,55,72,71,101